Protein AF-A0AAF0U2Z4-F1 (afdb_monomer)

Solvent-accessible surface area (backbone atoms only — not comparable to full-atom values): 6041 Å² total; per-residue (Å²): 129,85,88,82,78,90,73,57,67,72,59,50,52,58,41,47,77,70,69,51,89,82,78,92,75,88,82,77,71,87,83,58,71,80,74,58,69,70,76,38,67,72,46,58,75,37,56,86,80,65,48,100,66,78,73,94,59,80,75,94,62,98,66,85,84,82,80,90,70,62,93,86,68,73,92,85,88,77,83,82,132

Structure (mmCIF, N/CA/C/O backbone):
data_AF-A0AAF0U2Z4-F1
#
_entry.id   AF-A0AAF0U2Z4-F1
#
loop_
_atom_site.group_PDB
_atom_site.id
_atom_site.type_symbol
_atom_site.label_atom_id
_atom_site.label_alt_id
_atom_site.label_comp_id
_atom_site.label_asym_id
_atom_site.label_entity_id
_atom_site.label_seq_id
_atom_site.pdbx_PDB_ins_code
_atom_site.Cartn_x
_atom_site.Cartn_y
_atom_site.Cartn_z
_atom_site.occupancy
_atom_site.B_iso_or_equiv
_atom_site.auth_seq_id
_atom_site.auth_comp_id
_atom_site.auth_asym_id
_atom_site.auth_atom_id
_atom_site.pdbx_PDB_model_num
ATOM 1 N N . MET A 1 1 ? 10.623 4.522 29.101 1.00 46.81 1 MET A N 1
ATOM 2 C CA . MET A 1 1 ? 9.580 4.488 28.053 1.00 46.81 1 MET A CA 1
ATOM 3 C C . MET A 1 1 ? 9.286 5.923 27.636 1.00 46.81 1 MET A C 1
ATOM 5 O O . MET A 1 1 ? 9.038 6.729 28.532 1.00 46.81 1 MET A O 1
ATOM 9 N N . PRO A 1 2 ? 9.386 6.288 26.348 1.00 54.69 2 PRO A N 1
ATOM 10 C CA . PRO A 1 2 ? 9.002 7.625 25.900 1.00 54.69 2 PRO A CA 1
ATOM 11 C C . PRO A 1 2 ? 7.527 7.872 26.247 1.00 54.69 2 PRO A C 1
ATOM 13 O O . PRO A 1 2 ? 6.680 7.011 26.022 1.00 54.69 2 PRO A O 1
ATOM 16 N N . LYS A 1 3 ? 7.217 9.029 26.842 1.00 68.38 3 LYS A N 1
ATOM 17 C CA . LYS A 1 3 ? 5.834 9.427 27.135 1.00 68.38 3 LYS A CA 1
ATOM 18 C C . LYS A 1 3 ? 5.170 9.849 25.827 1.00 68.38 3 LYS A C 1
ATOM 20 O O . LYS A 1 3 ? 5.294 10.998 25.415 1.00 68.38 3 LYS A O 1
ATOM 25 N N . VAL A 1 4 ? 4.502 8.911 25.165 1.00 72.75 4 VAL A N 1
ATOM 26 C CA . VAL A 1 4 ? 3.667 9.211 23.999 1.00 72.75 4 VAL A CA 1
ATOM 27 C C . VAL A 1 4 ? 2.304 9.668 24.509 1.00 72.75 4 VAL A C 1
ATOM 29 O O . VAL A 1 4 ? 1.648 8.957 25.265 1.00 72.75 4 VAL A O 1
ATOM 32 N N . GLN A 1 5 ? 1.893 10.877 24.129 1.00 76.81 5 GLN A N 1
ATOM 33 C CA . GLN A 1 5 ? 0.575 11.410 24.456 1.00 76.81 5 GLN A CA 1
ATOM 34 C C . GLN A 1 5 ? -0.249 11.513 23.175 1.00 76.81 5 GLN A C 1
ATOM 36 O O . GLN A 1 5 ? 0.103 12.257 22.261 1.00 76.81 5 GLN A O 1
ATOM 41 N N . PHE A 1 6 ? -1.360 10.782 23.119 1.00 82.44 6 PHE A N 1
ATOM 42 C CA . PHE A 1 6 ? -2.305 10.893 22.016 1.00 82.44 6 PHE A CA 1
ATOM 43 C C . PHE A 1 6 ? -3.075 12.209 22.110 1.00 82.44 6 PHE A C 1
ATOM 45 O O . PHE A 1 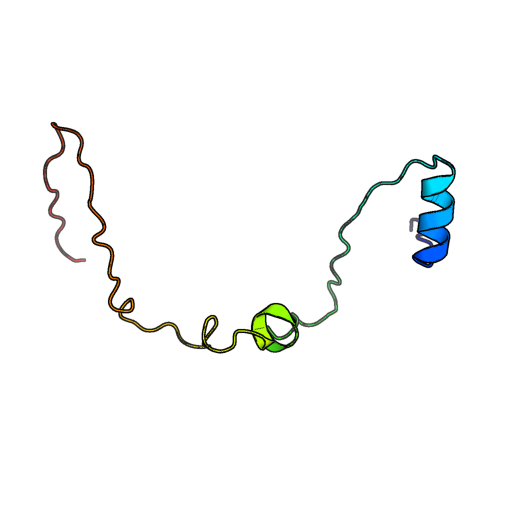6 ? -3.469 12.656 23.190 1.00 82.44 6 PHE A O 1
ATOM 52 N N . VAL A 1 7 ? -3.287 12.843 20.960 1.00 86.12 7 VAL A N 1
ATOM 53 C CA . VAL A 1 7 ? -3.998 14.116 20.860 1.00 86.12 7 VAL A CA 1
ATOM 54 C C . VAL A 1 7 ? -5.126 13.971 19.852 1.00 86.12 7 VAL A C 1
ATOM 56 O O . VAL A 1 7 ? -4.953 13.354 18.805 1.00 86.12 7 VAL A O 1
ATOM 59 N N . LEU A 1 8 ? -6.279 14.572 20.145 1.00 88.44 8 LEU A N 1
ATOM 60 C CA . LEU A 1 8 ? -7.403 14.592 19.213 1.00 88.44 8 LEU A CA 1
ATOM 61 C C . LEU A 1 8 ? -7.020 15.311 17.907 1.00 88.44 8 LEU A C 1
ATOM 63 O O . LEU A 1 8 ? -6.347 16.347 17.944 1.00 88.44 8 LEU A O 1
ATOM 67 N N . CYS A 1 9 ? -7.537 14.830 16.772 1.00 86.62 9 CYS A N 1
ATOM 68 C CA . CYS A 1 9 ? -7.288 15.400 15.443 1.00 86.62 9 CYS A CA 1
ATOM 69 C C . CYS A 1 9 ? -7.560 16.918 15.379 1.00 86.62 9 CYS A C 1
ATOM 71 O O . CYS A 1 9 ? -6.749 17.676 14.849 1.00 86.62 9 CYS A O 1
ATOM 73 N N . LEU A 1 10 ? -8.638 17.404 16.009 1.00 93.25 10 LEU A N 1
ATOM 74 C CA . LEU A 1 10 ? -8.958 18.841 16.055 1.00 93.25 10 LEU A CA 1
ATOM 75 C C . LEU A 1 10 ? -7.863 19.669 16.742 1.00 93.25 10 LEU A C 1
ATOM 77 O O . LEU A 1 10 ? -7.529 20.774 16.308 1.00 93.25 10 LEU A O 1
ATOM 81 N N . LYS A 1 11 ? -7.276 19.126 17.813 1.00 89.62 11 LYS A N 1
ATOM 82 C CA . LYS A 1 11 ? -6.191 19.779 18.546 1.00 89.62 11 LYS A CA 1
ATOM 83 C C . LYS A 1 11 ? -4.890 19.716 17.747 1.00 89.62 11 LYS A C 1
ATOM 85 O O . LYS A 1 11 ? -4.191 20.724 17.694 1.00 89.62 11 LYS A O 1
ATOM 90 N N . ALA A 1 12 ? -4.617 18.602 17.064 1.00 89.69 12 ALA A N 1
ATOM 91 C CA . ALA A 1 12 ? -3.506 18.494 16.118 1.00 89.69 12 ALA A CA 1
ATOM 92 C C . ALA A 1 12 ? -3.608 19.550 15.006 1.00 89.69 12 ALA A C 1
ATOM 94 O O . ALA A 1 12 ? -2.667 20.311 14.799 1.00 89.69 12 ALA A O 1
ATOM 95 N N . ARG A 1 13 ? -4.787 19.708 14.392 1.00 90.75 13 ARG A N 1
ATOM 96 C CA . ARG A 1 13 ? -5.039 20.726 13.361 1.00 90.75 13 ARG A CA 1
ATOM 97 C C . ARG A 1 13 ? -4.764 22.148 13.860 1.00 90.75 13 ARG A C 1
ATOM 99 O O . ARG A 1 13 ? -4.124 22.922 13.154 1.00 90.75 13 ARG A O 1
ATOM 106 N N . LYS A 1 14 ? -5.183 22.475 15.089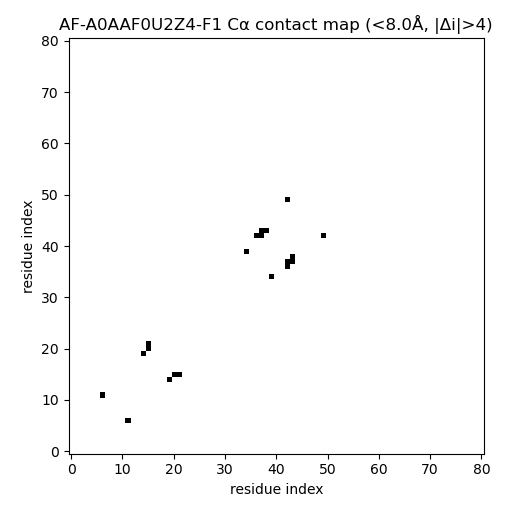 1.00 93.38 14 LYS A N 1
ATOM 107 C CA . LYS A 1 14 ? -4.909 23.779 15.725 1.00 93.38 14 LYS A CA 1
ATOM 1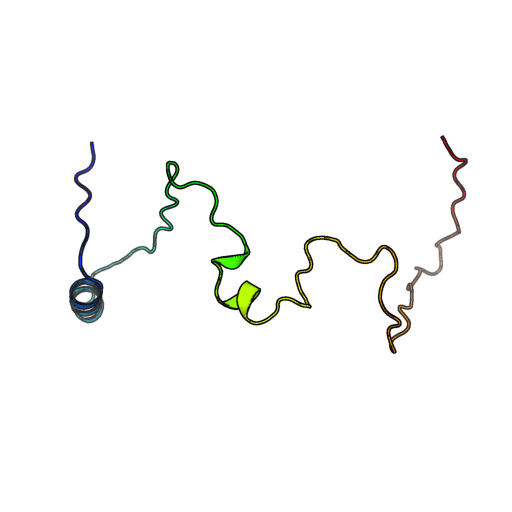08 C C . LYS A 1 14 ? -3.418 24.013 16.007 1.00 93.38 14 LYS A C 1
ATOM 110 O O . LYS A 1 14 ? -2.986 25.160 16.051 1.00 93.38 14 LYS A O 1
ATOM 115 N N . MET A 1 15 ? -2.638 22.960 16.252 1.00 90.06 15 MET A N 1
ATOM 116 C CA . MET A 1 15 ? -1.185 23.067 16.448 1.00 90.06 15 MET A CA 1
ATOM 117 C C . MET A 1 15 ? -0.464 23.251 15.111 1.00 90.06 15 MET A C 1
ATOM 119 O O . MET A 1 15 ? 0.382 24.133 14.989 1.00 90.06 15 MET A O 1
ATOM 123 N N . ILE A 1 16 ? -0.871 22.501 14.085 1.00 92.06 16 ILE A N 1
ATOM 124 C CA . ILE A 1 16 ? -0.337 22.631 12.724 1.00 92.06 16 ILE A CA 1
ATOM 125 C C . ILE A 1 16 ? -0.602 24.041 12.179 1.00 92.06 16 ILE A C 1
ATOM 127 O O . ILE A 1 16 ? 0.310 24.685 11.670 1.00 92.06 16 ILE A O 1
ATOM 131 N N . SER A 1 17 ? -1.811 24.586 12.375 1.00 92.38 17 SER A N 1
ATOM 132 C CA . SER A 1 17 ? -2.144 25.951 11.937 1.00 92.38 17 SER A CA 1
ATOM 133 C C . SER A 1 17 ? -1.349 27.048 12.654 1.00 92.38 17 SER A C 1
ATOM 135 O O . SER A 1 17 ? -1.336 28.185 12.200 1.00 92.38 17 SER A O 1
ATOM 137 N N . LYS A 1 18 ? -0.721 26.736 13.794 1.00 93.62 18 LYS A N 1
ATOM 138 C CA . LYS A 1 18 ? 0.152 27.653 14.541 1.00 93.62 18 LYS A CA 1
ATOM 139 C C . LYS A 1 18 ? 1.625 27.544 14.130 1.00 93.62 18 LYS A C 1
ATOM 141 O O . LYS A 1 18 ? 2.459 28.200 14.742 1.00 93.62 18 LYS A O 1
ATOM 146 N N . GLY A 1 19 ? 1.942 26.726 13.124 1.00 91.25 19 GLY A N 1
ATOM 147 C CA . GLY A 1 19 ? 3.305 26.541 12.626 1.00 91.25 19 GLY A CA 1
ATOM 148 C C . GLY A 1 19 ? 4.141 25.544 13.430 1.00 91.25 19 GLY A C 1
ATOM 149 O O . GLY A 1 19 ? 5.361 25.535 13.300 1.00 91.25 19 GLY A O 1
ATOM 150 N N . CYS A 1 20 ? 3.524 24.703 14.268 1.00 88.94 20 CYS A N 1
ATOM 151 C CA . CYS A 1 20 ? 4.255 23.622 14.926 1.00 88.94 20 CYS A CA 1
ATOM 152 C C . CYS A 1 20 ? 4.756 22.607 13.889 1.00 88.94 20 CYS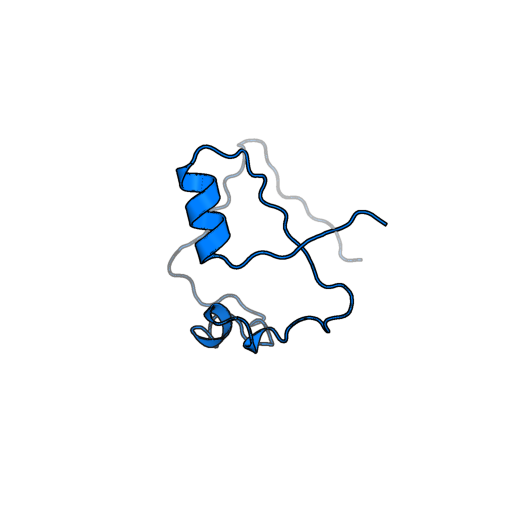 A C 1
ATOM 154 O O . CYS A 1 20 ? 3.996 22.175 13.021 1.00 88.94 20 CYS A O 1
ATOM 156 N N . ILE A 1 21 ? 6.015 22.188 14.021 1.00 87.69 21 ILE A N 1
ATOM 157 C CA . ILE A 1 21 ? 6.590 21.108 13.215 1.00 87.69 21 ILE A CA 1
ATOM 158 C C . ILE A 1 21 ? 5.923 19.795 13.619 1.00 87.69 21 ILE A C 1
ATOM 160 O O . ILE A 1 21 ? 5.763 19.499 14.805 1.00 87.69 21 ILE A O 1
ATOM 164 N N . TYR A 1 22 ? 5.531 19.013 12.623 1.00 84.88 22 TYR A N 1
ATOM 165 C CA . TYR A 1 22 ? 4.924 17.708 12.810 1.00 84.88 22 TYR A CA 1
ATOM 166 C C . TYR A 1 22 ? 5.577 16.699 11.871 1.00 84.88 22 TYR A C 1
ATOM 168 O O . TYR A 1 22 ? 6.011 17.036 10.771 1.00 84.88 22 TYR A O 1
ATOM 176 N N . HIS A 1 23 ? 5.614 15.449 12.316 1.00 83.00 23 HIS A N 1
ATOM 177 C CA . HIS A 1 23 ? 6.014 14.309 11.506 1.00 83.00 23 HIS A CA 1
ATOM 178 C C . HIS A 1 23 ? 4.872 13.303 11.523 1.00 83.00 23 HIS A C 1
ATOM 180 O O . HIS A 1 23 ? 4.304 13.023 12.581 1.00 83.00 23 HIS A O 1
ATOM 186 N N . LEU A 1 24 ? 4.515 12.788 10.351 1.00 82.62 24 LEU A N 1
ATOM 187 C CA . LEU A 1 24 ? 3.529 11.727 10.244 1.00 82.62 24 LEU A CA 1
ATOM 188 C C . LEU A 1 24 ? 4.230 10.393 10.503 1.00 82.62 24 LEU A C 1
ATOM 190 O O . LEU A 1 24 ? 5.210 10.069 9.838 1.00 82.62 24 LEU A O 1
ATOM 194 N N . LEU A 1 25 ? 3.730 9.635 11.474 1.00 83.31 25 LEU A N 1
ATOM 195 C CA . LEU A 1 25 ? 4.216 8.297 11.784 1.00 83.31 25 LEU A CA 1
ATOM 196 C C . LEU A 1 25 ? 3.067 7.316 11.584 1.00 83.31 25 LEU A C 1
ATOM 198 O O . LEU A 1 25 ? 1.966 7.535 12.090 1.00 83.31 25 LEU A O 1
ATOM 202 N N . TRP A 1 26 ? 3.329 6.239 10.850 1.00 79.00 26 TRP A N 1
ATOM 203 C CA . TRP A 1 26 ? 2.392 5.131 10.733 1.00 79.00 26 TRP A CA 1
ATOM 204 C C . TRP A 1 26 ? 2.576 4.217 11.940 1.00 79.00 26 TRP A C 1
ATOM 206 O O . TRP A 1 26 ? 3.623 3.588 12.091 1.00 79.00 26 TRP A O 1
ATOM 216 N N . VAL A 1 27 ? 1.563 4.133 12.798 1.00 80.94 27 VAL A N 1
ATOM 217 C CA . VAL A 1 27 ? 1.544 3.164 13.898 1.00 80.94 27 VAL A CA 1
ATOM 218 C C . VAL A 1 27 ? 0.789 1.937 13.408 1.00 80.94 27 VAL A C 1
ATOM 220 O O . VAL A 1 27 ? -0.380 2.035 13.044 1.00 80.94 27 VAL A O 1
ATOM 223 N N . ARG A 1 28 ? 1.473 0.792 13.343 1.00 76.06 28 ARG A N 1
ATOM 224 C CA . ARG A 1 28 ? 0.830 -0.505 13.131 1.00 76.06 28 ARG A CA 1
ATOM 225 C C . ARG A 1 28 ? 0.607 -1.121 14.505 1.00 76.06 28 ARG A C 1
ATOM 227 O O . ARG A 1 28 ? 1.564 -1.246 15.264 1.00 76.06 28 ARG A O 1
ATOM 234 N N . ASP A 1 29 ? -0.635 -1.458 14.809 1.00 74.75 29 ASP A N 1
ATOM 235 C CA . ASP A 1 29 ? -0.945 -2.271 15.975 1.00 74.75 29 ASP A CA 1
ATOM 236 C C . ASP A 1 29 ? -0.431 -3.698 15.714 1.00 74.75 29 ASP A C 1
ATOM 238 O O . ASP A 1 29 ? -0.701 -4.283 14.664 1.00 74.75 29 ASP A O 1
ATOM 242 N N . THR A 1 30 ? 0.423 -4.199 16.604 1.00 74.25 30 THR A N 1
ATOM 243 C CA . THR A 1 30 ? 0.997 -5.552 16.530 1.00 74.25 30 THR A CA 1
ATOM 244 C C . THR A 1 30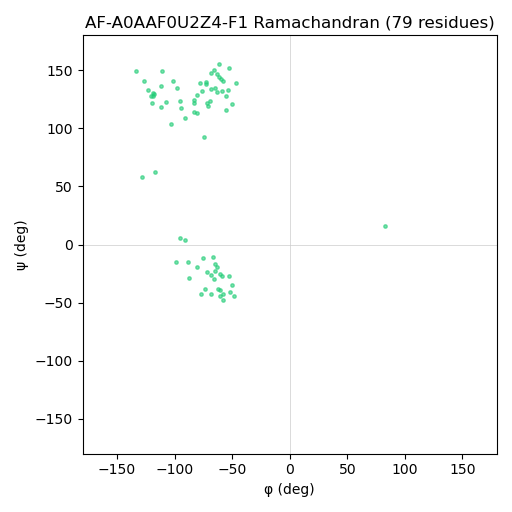 ? 0.133 -6.600 17.223 1.00 74.25 30 THR A C 1
ATOM 246 O O . THR A 1 30 ? 0.348 -7.783 16.976 1.00 74.25 30 THR A O 1
ATOM 249 N N . ASP A 1 31 ? -0.829 -6.174 18.047 1.00 69.56 31 ASP A N 1
ATOM 250 C CA . ASP A 1 31 ? -1.730 -7.053 18.799 1.00 69.56 31 ASP A CA 1
ATOM 251 C C . ASP A 1 31 ? -3.095 -7.197 18.108 1.00 69.56 31 ASP A C 1
ATOM 253 O O . ASP A 1 31 ? -3.862 -8.110 18.419 1.00 69.56 31 ASP A O 1
ATOM 257 N N . SER A 1 32 ? -3.409 -6.319 17.148 1.00 63.81 32 SER A N 1
ATOM 258 C CA . SER A 1 32 ? -4.598 -6.465 16.314 1.00 63.81 32 SER A CA 1
ATOM 259 C C . SER A 1 32 ? -4.412 -7.619 15.331 1.00 63.81 32 SER A C 1
ATOM 261 O O . SER A 1 32 ? -3.495 -7.595 14.504 1.00 63.81 32 SER A O 1
ATOM 263 N N . GLU A 1 33 ? -5.316 -8.595 15.392 1.00 66.75 33 GLU A N 1
ATOM 264 C CA . GLU A 1 33 ? -5.500 -9.600 14.346 1.00 66.75 33 GLU A CA 1
ATOM 265 C C . GLU A 1 33 ? -5.547 -8.900 12.979 1.00 66.75 33 GLU A C 1
ATOM 267 O O . GLU A 1 33 ? -6.115 -7.808 12.856 1.00 66.75 33 GLU A O 1
ATOM 272 N N . THR A 1 34 ? -4.901 -9.477 11.961 1.00 65.00 34 THR A N 1
ATOM 273 C CA . THR A 1 34 ? -4.892 -8.888 10.616 1.00 65.00 34 THR A CA 1
ATOM 274 C C . THR A 1 34 ? -6.327 -8.571 10.206 1.00 65.00 34 THR A C 1
ATOM 276 O O . THR A 1 34 ? -7.141 -9.499 10.193 1.00 65.00 34 THR A O 1
ATOM 279 N N . PRO A 1 35 ? -6.657 -7.300 9.901 1.00 67.25 35 PRO A N 1
ATOM 280 C CA . PRO A 1 35 ? -8.018 -6.932 9.558 1.00 67.25 35 PRO A CA 1
ATOM 281 C C . PRO A 1 35 ? -8.474 -7.802 8.392 1.00 67.25 35 PRO A C 1
ATOM 283 O O . PRO A 1 35 ? -7.764 -7.921 7.388 1.00 67.25 35 PRO A O 1
ATOM 286 N N . ILE A 1 36 ? -9.631 -8.440 8.563 1.00 71.12 36 ILE A N 1
ATOM 287 C CA . ILE A 1 36 ? -10.270 -9.237 7.517 1.00 71.12 36 ILE A CA 1
ATOM 288 C C . ILE A 1 36 ? -10.388 -8.326 6.294 1.00 71.12 36 ILE A C 1
ATOM 290 O O . ILE A 1 36 ? -10.777 -7.169 6.429 1.00 71.12 36 ILE A O 1
ATOM 294 N N . LEU A 1 37 ? -10.017 -8.813 5.109 1.00 70.31 37 LEU A N 1
ATOM 295 C CA . LEU A 1 37 ? -9.971 -8.014 3.876 1.00 70.31 37 LEU A CA 1
ATOM 296 C C . LEU A 1 37 ? -11.284 -7.228 3.648 1.00 70.31 37 LEU A C 1
ATOM 298 O O . LEU A 1 37 ? -11.270 -6.075 3.226 1.00 70.31 37 LEU A O 1
ATOM 302 N N . GLU A 1 38 ? -12.404 -7.833 4.038 1.00 71.50 38 GLU A N 1
ATOM 303 C CA . GLU A 1 38 ? -13.774 -7.307 4.026 1.00 71.50 38 GLU A CA 1
ATOM 304 C C . GLU A 1 38 ? -13.986 -6.054 4.897 1.00 71.50 38 GLU A C 1
ATOM 306 O O . GLU A 1 38 ? -14.881 -5.254 4.626 1.00 71.50 38 GLU A O 1
ATOM 311 N N . SER A 1 39 ? -13.166 -5.837 5.933 1.00 76.12 39 SER A N 1
ATOM 312 C CA . SER A 1 39 ? -13.234 -4.639 6.777 1.00 76.12 39 SER A CA 1
ATOM 313 C C . SER A 1 39 ? -12.650 -3.401 6.091 1.00 76.12 39 SER A C 1
ATOM 315 O O . SER A 1 39 ? -12.793 -2.283 6.591 1.00 76.12 39 SER A O 1
ATOM 317 N N . VAL A 1 40 ? -11.958 -3.574 4.961 1.00 80.88 40 VAL A N 1
ATOM 318 C CA . VAL A 1 40 ? -11.484 -2.466 4.137 1.00 80.88 40 VAL A CA 1
ATOM 319 C C . VAL A 1 40 ? -12.648 -1.988 3.272 1.00 80.88 40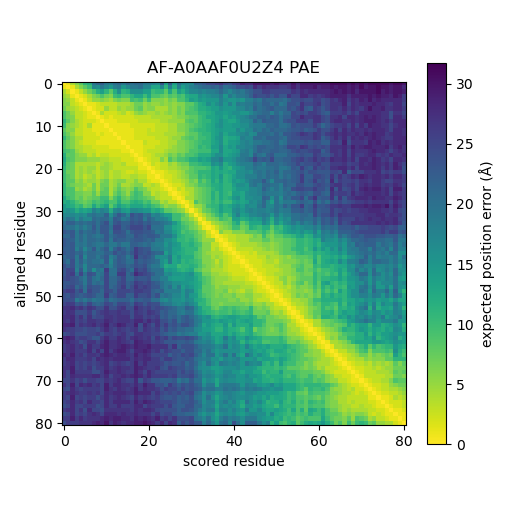 VAL A C 1
ATOM 321 O O . VAL A 1 40 ? -13.086 -2.692 2.368 1.00 80.88 40 VAL A O 1
ATOM 324 N N . VAL A 1 41 ? -13.124 -0.763 3.518 1.00 79.25 41 VAL A N 1
ATOM 325 C CA . VAL A 1 41 ? -14.281 -0.163 2.817 1.00 79.25 41 VAL A CA 1
ATOM 326 C C . VAL A 1 41 ? -14.171 -0.303 1.295 1.00 79.25 41 VAL A C 1
ATOM 328 O O . VAL A 1 41 ? -15.117 -0.733 0.648 1.00 79.25 41 VAL A O 1
ATOM 331 N N . ILE A 1 42 ? -12.986 -0.038 0.739 1.00 80.75 42 ILE A N 1
ATOM 332 C CA . ILE A 1 42 ? -12.723 -0.147 -0.704 1.00 80.75 42 ILE A CA 1
ATOM 333 C C . ILE A 1 42 ? -12.896 -1.588 -1.206 1.00 80.75 42 ILE A C 1
ATOM 335 O O . ILE A 1 42 ? -13.415 -1.802 -2.292 1.00 80.75 42 ILE A O 1
ATOM 339 N N . VAL A 1 43 ? -12.486 -2.594 -0.435 1.00 78.88 43 VAL A N 1
ATOM 340 C CA . VAL A 1 43 ? -12.633 -4.002 -0.838 1.00 78.88 43 VAL A CA 1
ATOM 341 C C . VAL A 1 43 ? -14.111 -4.393 -0.852 1.00 78.88 43 VAL A C 1
ATOM 343 O O . VAL A 1 43 ? -14.571 -5.014 -1.808 1.00 78.88 43 VAL A O 1
ATOM 346 N N . ASN A 1 44 ? -14.869 -3.964 0.160 1.00 79.56 44 ASN A N 1
ATOM 347 C CA . ASN A 1 44 ? -16.302 -4.243 0.262 1.00 79.56 44 ASN A CA 1
ATOM 348 C C . ASN A 1 44 ? -17.139 -3.520 -0.815 1.00 79.56 44 ASN A C 1
ATOM 350 O O . ASN A 1 44 ? -18.201 -3.997 -1.205 1.00 79.56 44 ASN A O 1
ATOM 354 N N . GLU A 1 45 ? -16.664 -2.387 -1.342 1.00 86.06 45 GLU A N 1
ATOM 355 C CA . GLU A 1 45 ? -17.294 -1.704 -2.483 1.00 86.06 45 GLU A CA 1
ATOM 356 C C . GLU A 1 45 ? -17.099 -2.458 -3.814 1.00 86.06 45 GLU A C 1
ATOM 358 O O . GLU A 1 45 ? -17.920 -2.324 -4.725 1.00 86.06 45 GLU A O 1
ATOM 363 N N . PHE A 1 46 ? -16.057 -3.295 -3.928 1.00 82.00 46 PHE A N 1
ATOM 364 C CA . PHE A 1 46 ? -15.704 -4.017 -5.158 1.00 82.00 46 PHE A CA 1
ATOM 365 C C . PHE A 1 46 ? -15.519 -5.536 -4.950 1.00 82.00 46 PHE A C 1
ATOM 367 O O . PHE A 1 46 ? -14.486 -6.094 -5.338 1.00 82.00 46 PHE A O 1
ATOM 374 N N . PRO A 1 47 ? -16.535 -6.267 -4.452 1.00 74.19 47 PRO A N 1
ATOM 375 C CA . PRO A 1 47 ? -16.406 -7.689 -4.110 1.00 74.19 47 PRO A CA 1
ATOM 376 C C . PRO A 1 47 ? -16.124 -8.590 -5.325 1.00 74.19 47 PRO A C 1
ATOM 378 O O . PRO A 1 47 ? -15.572 -9.675 -5.193 1.00 74.19 47 PRO A O 1
ATOM 381 N N . LYS A 1 48 ? -16.468 -8.143 -6.541 1.00 73.81 48 LYS A N 1
ATOM 382 C CA . LYS A 1 48 ? -16.185 -8.872 -7.792 1.00 73.81 48 LYS A CA 1
ATOM 383 C C . LYS A 1 48 ? -14.750 -8.698 -8.303 1.00 73.81 48 LYS A C 1
ATOM 385 O O . LYS A 1 48 ? -14.320 -9.483 -9.140 1.00 73.81 48 LYS A O 1
ATOM 390 N N . VAL A 1 49 ? -14.044 -7.655 -7.860 1.00 78.38 49 VAL A N 1
ATOM 391 C CA . VAL A 1 49 ? -12.658 -7.359 -8.276 1.00 78.38 49 VAL A CA 1
ATOM 392 C C . VAL A 1 49 ? -11.656 -8.094 -7.389 1.00 78.38 49 VAL A C 1
ATOM 394 O O . VAL A 1 49 ? -10.582 -8.463 -7.856 1.00 78.38 49 VAL A O 1
ATOM 397 N N . PHE A 1 50 ? -12.035 -8.358 -6.137 1.00 74.31 50 PHE A N 1
ATOM 398 C CA . PHE A 1 50 ? -11.229 -9.075 -5.153 1.00 74.31 50 PHE A CA 1
ATOM 399 C C . PHE A 1 50 ? -11.909 -10.386 -4.723 1.00 74.31 50 PHE A C 1
ATOM 401 O O . PHE A 1 50 ? -12.281 -10.518 -3.560 1.00 74.31 50 PHE A O 1
ATOM 408 N N . PRO A 1 51 ? -12.131 -11.346 -5.641 1.00 74.81 51 PRO A N 1
ATOM 409 C CA . PRO A 1 51 ? -12.674 -12.644 -5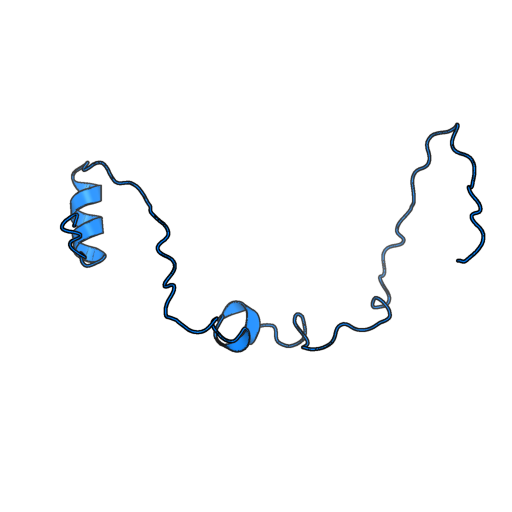.266 1.00 74.81 51 PRO A CA 1
ATOM 410 C C . PRO A 1 51 ? -11.651 -13.439 -4.443 1.00 74.81 51 PRO A C 1
ATOM 412 O O . PRO A 1 51 ? -10.450 -13.368 -4.706 1.00 74.81 51 PRO A O 1
ATOM 415 N N . ASP A 1 52 ? -12.133 -14.267 -3.513 1.00 77.19 52 ASP A N 1
ATOM 416 C CA . ASP A 1 52 ? -11.277 -15.136 -2.683 1.00 77.19 52 ASP A CA 1
ATOM 417 C C . ASP A 1 52 ? -10.419 -16.099 -3.516 1.00 77.19 52 ASP A C 1
ATOM 419 O O . ASP A 1 52 ? -9.333 -16.505 -3.107 1.00 77.19 52 ASP A O 1
ATOM 423 N N . ASN A 1 53 ? -10.906 -16.452 -4.709 1.00 79.00 53 ASN A N 1
ATOM 424 C CA . ASN A 1 53 ? -10.201 -17.272 -5.682 1.00 79.00 53 ASN A CA 1
ATOM 425 C C . ASN A 1 53 ? -10.033 -16.498 -6.990 1.00 79.00 53 ASN A C 1
ATOM 427 O O . ASN A 1 53 ? -11.011 -16.024 -7.574 1.00 79.00 53 ASN A O 1
ATOM 431 N N . LEU A 1 54 ? -8.796 -16.417 -7.486 1.00 78.12 54 LEU A N 1
ATOM 432 C CA . LEU A 1 54 ? -8.522 -15.850 -8.803 1.00 78.12 54 LEU A CA 1
ATOM 433 C C . LEU A 1 54 ? -8.996 -16.814 -9.904 1.00 78.12 54 LEU A C 1
ATOM 435 O O . LEU A 1 54 ? -8.751 -18.020 -9.806 1.00 78.12 54 LEU A O 1
ATOM 439 N N . PRO A 1 55 ? -9.634 -16.319 -10.980 1.00 72.56 55 PRO A N 1
ATOM 440 C CA . PRO A 1 55 ? -9.917 -17.151 -12.139 1.00 72.56 55 PRO A CA 1
ATOM 441 C C . PRO A 1 55 ? -8.596 -17.623 -12.762 1.00 72.56 55 PRO A C 1
ATOM 443 O O . PRO A 1 55 ? -7.692 -16.827 -13.008 1.00 72.56 55 PRO A O 1
ATOM 446 N N . SER A 1 56 ? -8.486 -18.928 -13.030 1.00 74.44 56 SER A N 1
ATOM 447 C CA . SER A 1 56 ? -7.274 -19.534 -13.609 1.00 74.44 56 SER A CA 1
ATOM 448 C C . SER A 1 56 ? -6.948 -19.016 -15.012 1.00 74.44 56 SER A C 1
ATOM 450 O O . SER A 1 56 ? -5.822 -19.179 -15.479 1.00 74.44 56 SER A O 1
ATOM 452 N N . VAL A 1 57 ? -7.932 -18.439 -15.698 1.00 75.44 57 VAL A N 1
ATOM 453 C CA . VAL A 1 57 ? -7.792 -17.883 -17.038 1.00 75.44 57 VAL A CA 1
ATOM 454 C C . VAL A 1 57 ? -8.108 -16.395 -16.937 1.00 75.44 57 VAL A C 1
ATOM 456 O O . VAL A 1 57 ? -9.150 -16.044 -16.373 1.00 75.44 57 VAL A O 1
ATOM 459 N N . PRO A 1 58 ? -7.237 -15.504 -17.439 1.00 72.25 58 PRO A N 1
ATOM 460 C CA . PRO A 1 58 ? -7.576 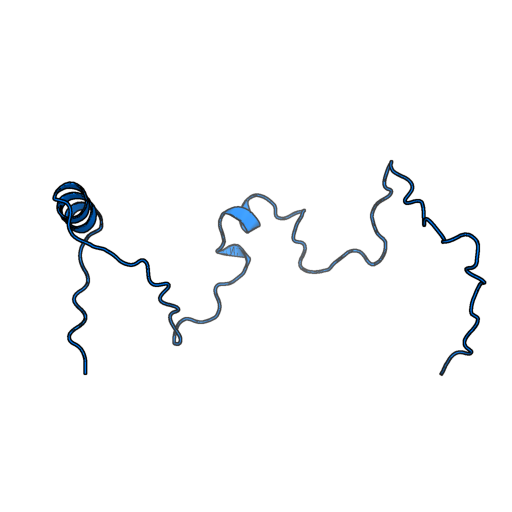-14.094 -17.511 1.00 72.25 58 PRO A CA 1
ATOM 461 C C . PRO A 1 58 ? -8.861 -13.925 -18.341 1.00 72.25 58 PRO A C 1
ATOM 463 O O . PRO A 1 58 ? -9.027 -14.625 -19.341 1.00 72.25 58 PRO A O 1
ATOM 466 N N . PRO A 1 59 ? -9.774 -13.017 -17.950 1.00 74.62 59 PRO A N 1
ATOM 467 C CA . PRO A 1 59 ? -10.947 -12.699 -18.756 1.00 74.62 59 PRO A CA 1
ATOM 468 C C . PRO A 1 59 ? -10.535 -12.332 -20.180 1.00 74.62 59 PRO A C 1
ATOM 470 O O . PRO A 1 59 ? -9.439 -11.807 -20.381 1.00 74.62 59 PRO A O 1
ATOM 473 N N . GLU A 1 60 ? -11.414 -12.575 -21.149 1.00 76.94 60 GLU A N 1
ATOM 474 C CA . GLU A 1 60 ? -11.203 -12.129 -22.523 1.00 76.94 60 GLU A CA 1
ATOM 475 C C . GLU A 1 60 ? -10.970 -10.610 -22.518 1.00 76.94 60 GLU A C 1
ATOM 477 O O . GLU A 1 60 ? -11.807 -9.833 -22.057 1.00 76.94 60 GLU A O 1
ATOM 482 N N . ARG A 1 61 ? -9.766 -10.194 -22.920 1.00 76.81 61 ARG A N 1
ATOM 483 C CA . ARG A 1 61 ? -9.380 -8.784 -22.996 1.00 76.81 61 ARG A CA 1
ATOM 484 C C . ARG A 1 61 ? -9.554 -8.345 -24.441 1.00 76.81 61 ARG A C 1
ATOM 486 O O . ARG A 1 61 ? -9.076 -9.022 -25.340 1.00 76.81 61 ARG A O 1
ATOM 493 N N . GLU A 1 62 ? -10.154 -7.179 -24.657 1.00 79.25 62 GLU A N 1
ATOM 494 C CA . GLU A 1 62 ? -10.245 -6.564 -25.995 1.00 79.25 62 GLU A CA 1
ATOM 495 C C . GLU A 1 62 ? -8.876 -6.127 -26.549 1.00 79.25 62 GLU A C 1
ATOM 497 O O . GLU A 1 62 ? -8.755 -5.765 -27.717 1.00 79.25 62 GLU A O 1
ATOM 502 N N . ILE A 1 63 ? -7.837 -6.143 -25.710 1.00 80.44 63 ILE A N 1
ATOM 503 C CA . ILE A 1 63 ? -6.493 -5.680 -26.041 1.00 80.44 63 ILE A CA 1
ATOM 504 C C . ILE A 1 63 ? -5.568 -6.886 -26.176 1.00 80.44 63 ILE A C 1
ATOM 506 O O . ILE A 1 63 ? -5.385 -7.652 -25.224 1.00 80.44 63 ILE A O 1
ATOM 510 N N . ASN A 1 64 ? -4.940 -7.001 -27.345 1.00 80.00 64 ASN A N 1
ATOM 511 C CA . ASN A 1 64 ? -3.824 -7.910 -27.566 1.00 80.00 64 ASN A CA 1
ATOM 512 C C . ASN A 1 64 ? -2.557 -7.319 -26.936 1.00 80.00 64 ASN A C 1
ATOM 514 O O . ASN A 1 64 ? -2.259 -6.140 -27.118 1.00 80.00 64 ASN A O 1
ATOM 518 N N . PHE A 1 65 ? -1.827 -8.133 -26.175 1.00 79.38 65 PHE A N 1
ATOM 519 C CA . PHE A 1 65 ? -0.514 -7.753 -25.661 1.00 79.38 65 PHE A CA 1
ATOM 520 C C . PHE A 1 65 ? 0.532 -8.206 -26.667 1.00 79.38 65 PHE A C 1
ATOM 522 O O . PHE A 1 65 ? 0.787 -9.405 -26.789 1.00 79.38 65 PHE A O 1
ATOM 529 N N . ASP A 1 66 ? 1.129 -7.248 -27.364 1.00 84.88 66 ASP A N 1
ATOM 530 C CA . ASP A 1 66 ? 2.282 -7.515 -28.209 1.00 84.88 66 ASP A CA 1
ATOM 531 C C . ASP A 1 66 ? 3.538 -7.631 -27.337 1.00 84.88 66 ASP A C 1
ATOM 533 O O . ASP A 1 66 ? 3.717 -6.906 -26.354 1.00 84.88 66 ASP A O 1
ATOM 537 N N . ILE A 1 67 ? 4.396 -8.595 -27.670 1.00 86.25 67 ILE A N 1
ATOM 538 C CA . ILE A 1 67 ? 5.700 -8.765 -27.031 1.00 86.25 67 ILE A CA 1
ATOM 539 C C . ILE A 1 67 ? 6.737 -8.216 -27.998 1.00 86.25 67 ILE A C 1
ATOM 541 O O . ILE A 1 67 ? 7.080 -8.868 -28.986 1.00 86.25 67 ILE A O 1
ATOM 545 N N . ASP A 1 68 ? 7.243 -7.025 -27.695 1.00 88.69 68 ASP A N 1
ATOM 546 C CA . ASP A 1 68 ? 8.333 -6.430 -28.455 1.00 88.69 68 ASP A CA 1
ATOM 547 C C . ASP A 1 68 ? 9.631 -7.191 -28.179 1.00 88.69 68 ASP A C 1
ATOM 549 O O . ASP A 1 68 ? 10.113 -7.269 -27.045 1.00 88.69 68 ASP A O 1
ATOM 553 N N . LEU A 1 69 ? 10.207 -7.757 -29.235 1.00 88.94 69 LEU A N 1
ATOM 554 C CA . LEU A 1 69 ? 11.511 -8.400 -29.189 1.00 88.94 69 LEU A CA 1
ATOM 555 C C . LEU A 1 69 ? 12.560 -7.454 -29.764 1.00 88.94 69 LEU A C 1
ATOM 557 O O . LEU A 1 69 ? 12.333 -6.786 -30.774 1.00 88.94 69 LEU A O 1
ATOM 561 N N . LEU A 1 70 ? 13.741 -7.428 -29.146 1.00 92.31 70 LEU A N 1
ATOM 562 C CA . LEU A 1 70 ? 14.896 -6.827 -29.804 1.00 92.31 70 LEU A CA 1
ATOM 563 C C . LEU A 1 70 ? 15.214 -7.641 -31.073 1.00 92.31 70 LEU A C 1
ATOM 565 O O . LEU A 1 70 ? 15.041 -8.863 -31.050 1.00 92.31 70 LEU A O 1
ATOM 569 N N . PRO A 1 71 ? 15.713 -7.010 -32.154 1.00 88.94 71 PRO A N 1
ATOM 570 C CA . PRO A 1 71 ? 15.958 -7.683 -33.436 1.00 8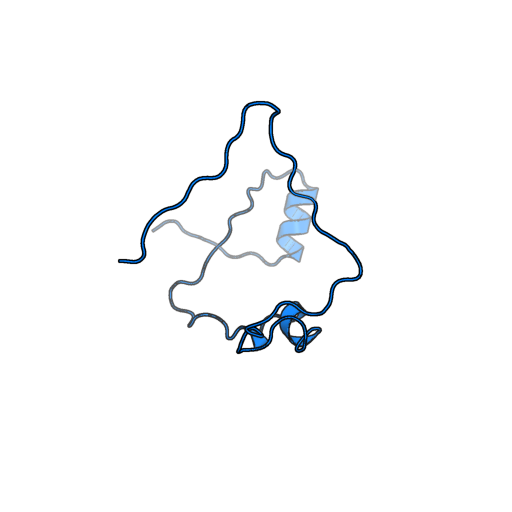8.94 71 PRO A CA 1
ATOM 571 C C . PRO A 1 71 ? 16.815 -8.953 -33.340 1.00 88.94 71 PRO A C 1
ATOM 573 O O . PRO A 1 71 ? 16.665 -9.860 -34.153 1.00 88.94 71 PRO A O 1
ATOM 576 N N . ASP A 1 72 ? 17.679 -9.030 -32.326 1.00 91.94 72 ASP A N 1
ATOM 577 C CA . ASP A 1 72 ? 18.632 -10.123 -32.125 1.00 91.94 72 ASP A CA 1
ATOM 578 C C . ASP A 1 72 ? 18.129 -11.226 -31.169 1.00 91.94 72 ASP A C 1
ATOM 580 O O . ASP A 1 72 ? 18.878 -12.141 -30.821 1.00 91.94 72 ASP A O 1
ATOM 584 N N . MET A 1 73 ? 16.876 -11.163 -30.703 1.00 90.25 73 MET A N 1
ATOM 585 C CA . MET A 1 73 ? 16.323 -12.168 -29.790 1.00 90.25 73 MET A CA 1
ATOM 586 C C . MET A 1 73 ? 15.861 -13.419 -30.538 1.00 90.25 73 MET A C 1
ATOM 588 O O . MET A 1 73 ? 15.063 -13.355 -31.470 1.00 90.25 73 MET A O 1
ATOM 592 N N . GLN A 1 74 ? 16.319 -14.581 -30.071 1.00 90.75 74 GLN A N 1
ATOM 593 C CA . GLN A 1 74 ? 15.907 -15.887 -30.582 1.00 90.75 74 GLN A CA 1
ATOM 594 C C . GLN A 1 74 ? 15.063 -16.643 -29.544 1.00 90.75 74 GLN A C 1
ATOM 596 O O . GLN A 1 74 ? 15.279 -16.472 -28.340 1.00 90.75 74 GLN A O 1
ATOM 601 N N . PRO A 1 75 ? 14.116 -17.498 -29.974 1.00 89.88 75 PRO A N 1
ATOM 602 C CA . PRO A 1 75 ? 13.350 -18.340 -29.063 1.00 89.88 75 PRO A CA 1
ATOM 603 C C . PRO A 1 75 ? 14.250 -19.280 -28.257 1.00 89.88 75 PRO A C 1
ATOM 605 O O . PRO A 1 75 ? 15.204 -19.853 -28.783 1.00 89.88 75 PRO A O 1
ATOM 608 N N . ILE A 1 76 ? 13.904 -19.486 -26.988 1.00 91.75 76 ILE A N 1
ATOM 609 C CA . ILE A 1 76 ? 14.583 -20.432 -26.098 1.00 91.75 76 ILE A CA 1
ATOM 610 C C . ILE A 1 76 ? 13.620 -21.583 -25.792 1.00 91.75 76 ILE A C 1
ATOM 612 O O . ILE A 1 76 ? 12.449 -21.353 -25.500 1.00 91.75 76 ILE A O 1
ATOM 616 N N . SER A 1 77 ? 14.122 -22.819 -25.837 1.00 93.81 77 SER A N 1
ATOM 617 C CA . SER A 1 77 ? 13.380 -24.027 -25.464 1.00 93.81 77 SER A CA 1
ATOM 618 C C . SER A 1 77 ? 14.093 -24.728 -24.312 1.00 93.81 77 SER A C 1
ATOM 620 O O . SER A 1 77 ? 15.254 -25.112 -24.448 1.00 93.81 77 SER A O 1
ATOM 622 N N . ILE A 1 78 ? 13.396 -24.914 -23.192 1.00 93.81 78 ILE A N 1
ATOM 623 C CA . ILE A 1 78 ? 13.904 -25.602 -21.999 1.00 93.81 78 ILE A CA 1
ATOM 624 C C . ILE A 1 78 ? 13.023 -26.841 -21.775 1.00 93.81 78 ILE A C 1
ATOM 626 O O . ILE A 1 78 ? 11.798 -26.700 -21.801 1.00 93.81 78 ILE A O 1
ATOM 630 N N . PRO A 1 79 ? 13.594 -28.049 -21.602 1.00 92.00 79 PRO A N 1
ATOM 631 C CA . PRO A 1 79 ? 12.800 -29.240 -21.320 1.00 92.00 79 PRO A CA 1
ATOM 632 C C . PRO A 1 79 ? 12.120 -29.135 -19.942 1.00 92.00 79 PRO A C 1
ATOM 634 O O . PRO A 1 79 ? 12.660 -28.478 -19.048 1.00 92.00 79 PRO A O 1
ATOM 637 N N . PRO A 1 80 ? 10.947 -29.768 -19.753 1.00 90.88 80 PRO A N 1
ATOM 638 C CA . PRO A 1 80 ? 10.308 -29.842 -18.442 1.00 90.88 80 PRO A CA 1
ATOM 639 C C . PRO A 1 80 ? 11.194 -30.589 -17.432 1.00 90.88 80 PRO A C 1
ATOM 641 O O . PRO A 1 80 ? 12.044 -31.391 -17.825 1.00 90.88 80 PRO A O 1
ATOM 644 N N . TYR A 1 81 ? 10.985 -30.286 -16.149 1.00 84.50 81 TYR A N 1
ATOM 645 C CA . TYR A 1 81 ? 11.706 -30.873 -15.013 1.00 84.50 81 TYR A CA 1
ATOM 646 C C . TYR A 1 81 ? 11.510 -32.385 -14.879 1.00 84.50 81 TYR A C 1
ATOM 648 O O . TYR A 1 81 ? 10.385 -32.862 -15.155 1.00 84.50 81 TYR A O 1
#

pLDDT: mean 80.92, std 9.28, range [46.81, 93.81]

Radius of gyration: 25.28 Å; Cα contacts (8 Å, |Δi|>4): 10; chains: 1; bounding box: 36×58×62 Å

Organism: Solanum verrucosum (NCBI:txid315347)

Secondary structure (DSSP, 8-state):
--------HHHHHHHHTTT-------PPPSSSPPPPGGGSHHHHH-TTTS-SS--SS----SS----PPPTT---------

Foldseek 3Di:
DPPDDDDDPVVVVVCVVVVDDDDDDDDDDPPDDDPDLCVPPVCVVCVVVDDPDDDPDPPDDPDDDDDDDDPPDDDDDDDDD

Sequence (81 aa):
MPKVQFVLCLKARKMISKGCIYHLLWVRDTDSETPILESVVIVNEFPKVFPDNLPSVPPEREINFDIDLLPDMQPISIPPY

Mean predicted aligned error: 15.71 Å